Protein AF-A0A661RB09-F1 (afdb_monomer)

pLDDT: mean 77.73, std 14.65, range [37.47, 90.75]

Secondary structure (DSSP, 8-state):
---BEEEEEE-SS-EEEEETTEEEETTPEETTTEEEEEEETTEEEEEETTEEEEEETTSB------------

Nearest PDB structures (foldseek):
  4wfw-assembly1_A  TM=8.706E-01  e=3.396E-02  Dickeya dadantii 3937
  4x9c-assembly1_C  TM=5.959E-01  e=9.937E+00  Methanocaldococcus jannaschii

Mean predicted aligned error: 8.5 Å

Foldseek 3Di:
DWWAWQFWDDDPPATWTAIPNDIDGQQDADPPAKGFPDTDRFWTWIDHDPDIDTGGHPDIDDPDPDDDDDDD

Sequence (72 aa):
MRFFVSLALSAKTRRFCVIGGNFYQEGAALPGGGKIVKKEPRRVLIRKDRLKCWVPVGKAARDTGGAVGSRE

Structure (mmCIF, N/CA/C/O backbone):
data_AF-A0A661RB09-F1
#
_entry.id   AF-A0A661RB09-F1
#
loop_
_atom_site.group_PDB
_atom_site.id
_atom_site.type_symbol
_atom_site.label_atom_id
_atom_site.label_alt_id
_atom_site.label_comp_id
_atom_site.label_asym_id
_atom_sit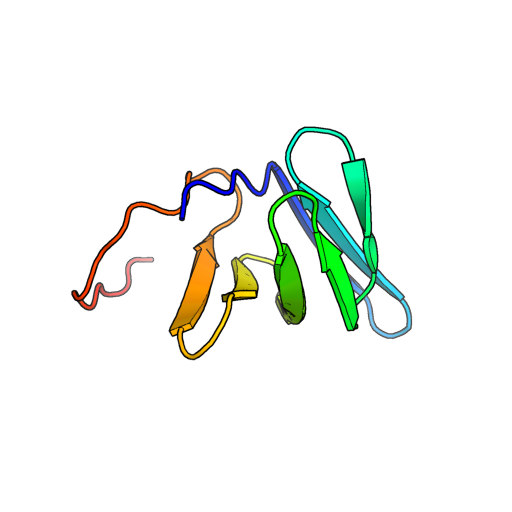e.label_entity_id
_atom_site.label_seq_id
_atom_site.pdbx_PDB_ins_code
_atom_site.Cartn_x
_atom_site.Cartn_y
_atom_site.Cartn_z
_atom_site.occupancy
_atom_site.B_iso_or_equiv
_atom_site.auth_seq_id
_atom_site.auth_comp_id
_atom_site.auth_asym_id
_atom_site.auth_atom_id
_atom_site.pdbx_PDB_model_num
ATOM 1 N N . MET A 1 1 ? -11.171 -4.425 5.608 1.00 63.16 1 MET A N 1
ATOM 2 C CA . MET A 1 1 ? -10.350 -3.679 4.624 1.00 63.16 1 MET A CA 1
ATOM 3 C C . MET A 1 1 ? -9.843 -4.628 3.554 1.00 63.16 1 MET A C 1
ATOM 5 O O . MET A 1 1 ? -9.020 -5.471 3.872 1.00 63.16 1 MET A O 1
ATOM 9 N N . ARG A 1 2 ? -10.289 -4.499 2.297 1.00 67.69 2 ARG A N 1
ATOM 10 C CA . ARG A 1 2 ? -9.785 -5.329 1.192 1.00 67.69 2 ARG A CA 1
ATOM 11 C C . ARG A 1 2 ? -9.024 -4.449 0.202 1.00 67.69 2 ARG A C 1
ATOM 13 O O . ARG A 1 2 ? -9.622 -3.833 -0.668 1.00 67.69 2 ARG A O 1
ATOM 20 N N . PHE A 1 3 ? -7.709 -4.358 0.380 1.00 75.62 3 PHE A N 1
ATOM 21 C CA . PHE A 1 3 ? -6.804 -3.685 -0.554 1.00 75.62 3 PHE A CA 1
ATOM 22 C C . PHE A 1 3 ? -5.942 -4.737 -1.242 1.00 75.62 3 PHE A C 1
ATOM 24 O O . PHE A 1 3 ? -5.437 -5.644 -0.580 1.00 75.62 3 PHE A O 1
ATOM 31 N N . PHE A 1 4 ? -5.773 -4.619 -2.556 1.00 80.62 4 PHE A N 1
ATOM 32 C CA . PHE A 1 4 ? -4.870 -5.468 -3.325 1.00 80.62 4 PHE A CA 1
ATOM 33 C C . PHE A 1 4 ? -3.697 -4.624 -3.810 1.00 80.62 4 PHE A C 1
ATOM 35 O O . PHE A 1 4 ? -3.864 -3.754 -4.668 1.00 80.62 4 PHE A O 1
ATOM 42 N N . VAL A 1 5 ? -2.526 -4.848 -3.211 1.00 83.81 5 VAL A N 1
ATOM 43 C CA . VAL A 1 5 ? -1.281 -4.210 -3.638 1.00 83.81 5 VAL A CA 1
ATOM 44 C C . VAL A 1 5 ? -0.661 -5.096 -4.709 1.00 83.81 5 VAL A C 1
ATOM 46 O O . VAL A 1 5 ? -0.139 -6.168 -4.406 1.00 83.81 5 VAL A O 1
ATOM 49 N N . SER A 1 6 ? -0.705 -4.646 -5.959 1.00 83.88 6 SER A N 1
ATOM 50 C CA . SER A 1 6 ? -0.096 -5.374 -7.076 1.00 83.88 6 SER A CA 1
ATOM 51 C C . SER A 1 6 ? 1.416 -5.170 -7.118 1.00 83.88 6 SER A C 1
ATOM 53 O O . SER A 1 6 ? 2.150 -6.073 -7.499 1.00 83.88 6 SER A O 1
ATOM 55 N N . LEU A 1 7 ? 1.887 -3.985 -6.716 1.00 82.56 7 LEU A N 1
ATOM 56 C CA . LEU A 1 7 ? 3.303 -3.631 -6.743 1.00 82.56 7 LEU A CA 1
ATOM 57 C C . LEU A 1 7 ? 3.627 -2.623 -5.641 1.00 82.56 7 LEU A C 1
ATOM 59 O O . LEU A 1 7 ? 2.868 -1.684 -5.399 1.00 82.56 7 LEU A O 1
ATOM 63 N N . ALA A 1 8 ? 4.774 -2.784 -4.994 1.00 85.50 8 ALA A N 1
ATOM 64 C CA . ALA A 1 8 ? 5.347 -1.769 -4.124 1.00 85.50 8 ALA A CA 1
ATOM 65 C C . ALA A 1 8 ? 6.809 -1.572 -4.511 1.00 85.50 8 ALA A C 1
ATOM 67 O O . ALA A 1 8 ? 7.567 -2.532 -4.605 1.00 85.50 8 ALA A O 1
ATOM 68 N N . LEU A 1 9 ? 7.199 -0.322 -4.741 1.00 80.38 9 LEU A N 1
ATOM 69 C CA . LEU A 1 9 ? 8.579 0.039 -5.008 1.00 80.38 9 LEU A CA 1
ATOM 70 C C . LEU A 1 9 ? 9.037 1.054 -3.969 1.00 80.38 9 LEU A C 1
ATOM 72 O O . LEU A 1 9 ? 8.403 2.089 -3.751 1.00 80.38 9 LEU A O 1
ATOM 76 N N . SER A 1 10 ? 10.172 0.763 -3.348 1.00 78.19 10 SER A N 1
ATOM 77 C CA . SER A 1 10 ? 10.860 1.693 -2.465 1.00 78.19 10 SER A CA 1
ATOM 78 C C . SER A 1 10 ? 12.284 1.884 -2.970 1.00 78.19 10 SER A C 1
ATOM 80 O O . SER A 1 10 ? 13.181 1.131 -2.602 1.00 78.19 10 SER A O 1
ATOM 82 N N . ALA A 1 11 ? 12.482 2.887 -3.825 1.00 75.19 11 ALA A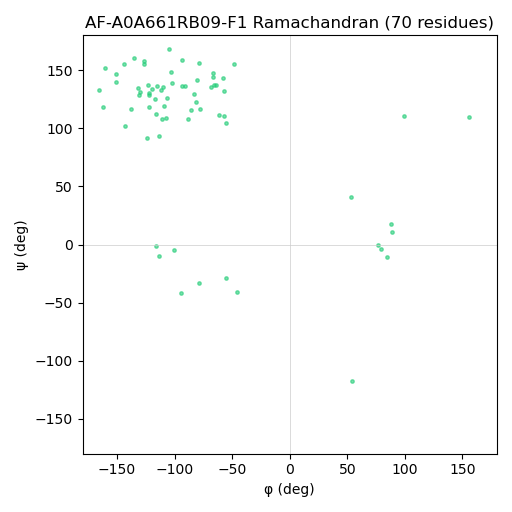 N 1
ATOM 83 C CA . ALA A 1 11 ? 13.801 3.361 -4.229 1.00 75.19 11 ALA A CA 1
ATOM 84 C C . ALA A 1 11 ? 14.246 4.529 -3.327 1.00 75.19 11 ALA A C 1
ATOM 86 O O . ALA A 1 11 ? 13.407 5.191 -2.711 1.00 75.19 11 ALA A O 1
ATOM 87 N N . LYS A 1 12 ? 15.561 4.800 -3.262 1.00 71.81 12 LYS A N 1
ATOM 88 C CA . LYS A 1 12 ? 16.177 5.804 -2.361 1.00 71.81 12 LYS A CA 1
ATOM 89 C C . LYS A 1 12 ? 15.449 7.157 -2.341 1.00 71.81 12 LYS A C 1
ATOM 91 O O . LYS A 1 12 ? 15.272 7.725 -1.272 1.00 71.81 12 LYS A O 1
ATOM 96 N N . THR A 1 13 ? 14.997 7.640 -3.494 1.00 74.88 13 THR A N 1
ATOM 97 C CA . THR A 1 13 ? 14.332 8.947 -3.654 1.00 74.88 13 THR A CA 1
ATOM 98 C C . THR A 1 13 ? 12.863 8.855 -4.057 1.00 74.88 13 THR A C 1
ATOM 100 O O . THR A 1 13 ? 12.166 9.865 -4.049 1.00 74.88 13 THR A O 1
ATOM 103 N N . ARG A 1 14 ? 12.362 7.668 -4.423 1.00 74.38 14 ARG A N 1
ATOM 104 C CA . ARG A 1 14 ? 10.991 7.496 -4.922 1.00 74.38 14 ARG A CA 1
ATOM 105 C C . ARG A 1 14 ? 10.358 6.249 -4.326 1.00 74.38 14 ARG A C 1
ATOM 107 O O . ARG A 1 14 ? 10.796 5.129 -4.583 1.00 74.38 14 ARG A O 1
ATOM 114 N N . ARG A 1 15 ? 9.295 6.452 -3.548 1.00 82.75 15 ARG A N 1
ATOM 115 C CA . ARG A 1 15 ? 8.495 5.376 -2.957 1.00 82.75 15 ARG A CA 1
ATOM 116 C C . ARG A 1 15 ? 7.079 5.434 -3.511 1.00 82.75 15 ARG A C 1
ATOM 118 O O . ARG A 1 15 ? 6.320 6.357 -3.212 1.00 82.75 15 ARG A O 1
ATOM 125 N N . PHE A 1 16 ? 6.698 4.436 -4.297 1.00 86.12 16 PHE A N 1
ATOM 126 C CA . PHE A 1 16 ? 5.360 4.343 -4.872 1.00 86.12 16 PHE A CA 1
ATOM 12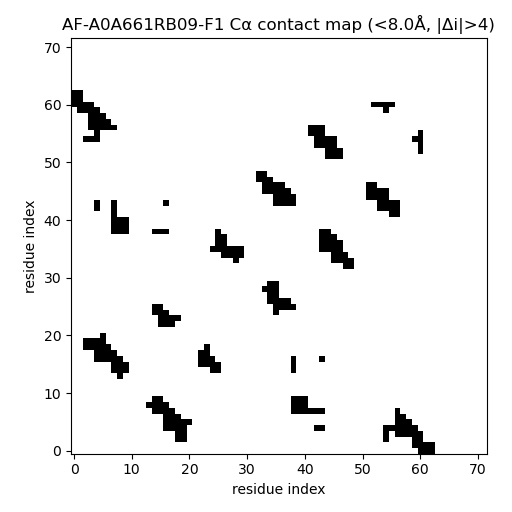7 C C . PHE A 1 16 ? 4.794 2.932 -4.737 1.00 86.12 16 PHE A C 1
ATOM 129 O O . PHE A 1 16 ? 5.502 1.970 -4.459 1.00 86.12 16 PHE A O 1
ATOM 136 N N . CYS A 1 17 ? 3.479 2.815 -4.855 1.00 87.50 17 CYS A N 1
ATOM 137 C CA . CYS A 1 17 ? 2.821 1.518 -4.891 1.00 87.50 17 CYS A CA 1
ATOM 138 C C . CYS A 1 17 ? 1.638 1.570 -5.844 1.00 87.50 17 CYS A C 1
A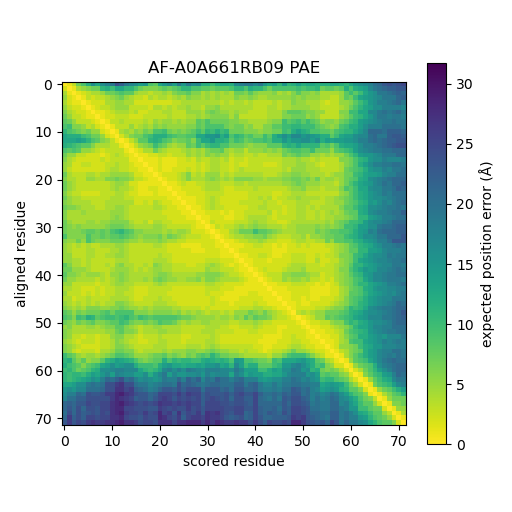TOM 140 O O . CYS A 1 17 ? 1.084 2.642 -6.088 1.00 87.50 17 CYS A O 1
ATOM 142 N N . VAL A 1 18 ? 1.279 0.405 -6.364 1.00 87.81 18 VAL A N 1
ATOM 143 C CA . VAL A 1 18 ? 0.128 0.209 -7.231 1.00 87.81 18 VAL A CA 1
ATOM 144 C C . VAL A 1 18 ? -0.918 -0.570 -6.451 1.00 87.81 18 VAL A C 1
ATOM 146 O O . VAL A 1 18 ? -0.660 -1.690 -6.004 1.00 87.81 18 VAL A O 1
ATOM 149 N N . ILE A 1 19 ? -2.090 0.034 -6.273 1.00 86.12 19 ILE A N 1
ATOM 150 C CA . ILE A 1 19 ? -3.233 -0.572 -5.586 1.00 86.12 19 ILE A CA 1
ATOM 151 C C . ILE A 1 19 ? -4.404 -0.574 -6.559 1.00 86.12 19 ILE A C 1
ATOM 153 O O . ILE A 1 19 ? -4.818 0.488 -7.016 1.00 86.12 19 ILE A O 1
ATOM 157 N N . GLY A 1 20 ? -4.907 -1.762 -6.910 1.00 81.94 20 GLY A N 1
ATOM 158 C CA . GLY A 1 20 ? -6.009 -1.901 -7.873 1.00 81.94 20 GLY A CA 1
ATOM 159 C C . GLY A 1 20 ? -5.746 -1.191 -9.209 1.00 81.94 20 GLY A C 1
ATOM 160 O O . GLY A 1 20 ? -6.619 -0.492 -9.709 1.00 81.94 20 GLY A O 1
ATOM 161 N N . GLY A 1 21 ? -4.516 -1.278 -9.728 1.00 84.12 21 GLY A N 1
ATOM 162 C CA . GLY A 1 21 ? -4.108 -0.629 -10.983 1.00 84.12 21 GLY A CA 1
ATOM 163 C C . GLY A 1 21 ? -3.794 0.870 -10.887 1.00 84.12 21 GLY A C 1
ATOM 164 O O . GLY A 1 21 ? -3.326 1.444 -11.862 1.00 84.12 21 GLY A O 1
ATOM 165 N N . ASN A 1 22 ? -3.983 1.503 -9.726 1.00 87.38 22 ASN A N 1
ATOM 166 C CA . ASN A 1 22 ? -3.739 2.934 -9.539 1.00 87.38 22 ASN A CA 1
ATOM 167 C C . ASN A 1 22 ? -2.420 3.200 -8.811 1.00 87.38 22 ASN A C 1
ATOM 169 O O . ASN A 1 22 ? -2.090 2.521 -7.835 1.00 87.38 22 ASN A O 1
ATOM 173 N N . PHE A 1 23 ? -1.683 4.216 -9.267 1.00 87.38 23 PHE A N 1
ATOM 174 C CA . PHE A 1 23 ? -0.428 4.645 -8.656 1.00 87.38 23 PHE A CA 1
ATOM 175 C C . PHE A 1 23 ? -0.679 5.575 -7.478 1.00 87.38 23 PHE A C 1
ATOM 177 O O . PHE A 1 23 ? -1.347 6.598 -7.596 1.00 87.38 23 PHE A O 1
ATOM 184 N N . TYR A 1 24 ? -0.049 5.260 -6.354 1.00 89.44 24 TYR A N 1
ATOM 185 C CA . TYR A 1 24 ? -0.084 6.098 -5.170 1.00 89.44 24 TYR A CA 1
ATOM 186 C C . TYR A 1 24 ? 1.323 6.409 -4.677 1.00 89.44 24 TYR A C 1
ATOM 188 O O . TYR A 1 24 ? 2.252 5.615 -4.857 1.00 89.44 24 TYR A O 1
ATOM 196 N N . GLN A 1 25 ? 1.467 7.525 -3.962 1.00 88.88 25 GLN A N 1
ATOM 197 C CA . GLN A 1 25 ? 2.673 7.935 -3.229 1.00 88.88 25 GLN A CA 1
ATOM 198 C C . GLN A 1 25 ? 2.499 7.734 -1.715 1.00 88.88 25 GLN A C 1
ATOM 200 O O . GLN A 1 25 ? 1.432 7.326 -1.255 1.00 88.88 25 GLN A O 1
ATOM 205 N N . GLU A 1 26 ? 3.582 7.838 -0.947 1.00 86.56 26 GLU A N 1
ATOM 206 C CA . GLU A 1 26 ? 3.484 7.814 0.518 1.00 86.56 26 GLU A CA 1
ATOM 207 C C . GLU A 1 26 ? 2.690 9.043 0.984 1.00 86.56 26 GLU A C 1
ATOM 209 O O . GLU A 1 26 ? 2.834 10.122 0.423 1.00 86.56 26 GLU A O 1
ATOM 214 N N . GLY A 1 27 ? 1.778 8.866 1.940 1.00 87.88 27 GLY A N 1
ATOM 215 C CA . GLY A 1 27 ? 0.860 9.917 2.379 1.00 87.88 27 GLY A CA 1
ATOM 216 C C . GLY A 1 27 ? -0.415 10.069 1.542 1.00 87.88 27 GLY A C 1
ATOM 217 O O . GLY A 1 27 ? -1.334 10.746 2.000 1.00 87.88 27 GLY A O 1
ATOM 218 N N . ALA A 1 28 ? -0.522 9.418 0.379 1.00 88.81 28 ALA A N 1
ATOM 219 C CA . ALA A 1 28 ? -1.708 9.521 -0.469 1.00 88.81 28 ALA A CA 1
ATOM 220 C C . ALA A 1 28 ? -2.954 8.896 0.187 1.00 88.81 28 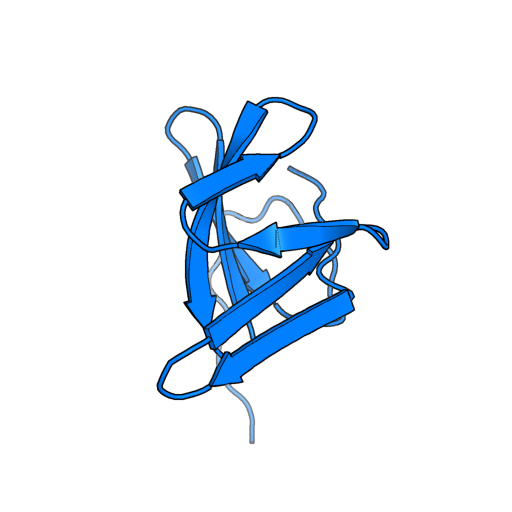ALA A C 1
ATOM 222 O O . ALA A 1 28 ? -2.874 7.865 0.870 1.00 88.81 28 ALA A O 1
ATOM 223 N N . ALA A 1 29 ? -4.106 9.525 -0.049 1.00 89.75 29 ALA A N 1
ATOM 224 C CA . ALA A 1 29 ? -5.409 8.995 0.326 1.00 89.75 29 ALA A CA 1
ATOM 225 C C . ALA A 1 29 ? -5.881 7.957 -0.703 1.00 89.75 29 ALA A C 1
ATOM 227 O O . ALA A 1 29 ? -5.675 8.105 -1.906 1.00 89.75 29 ALA A O 1
ATOM 228 N N . LEU A 1 30 ? -6.507 6.898 -0.208 1.00 86.12 30 LEU A N 1
ATOM 229 C CA . LEU A 1 30 ? -7.076 5.810 -0.983 1.00 86.12 30 LEU A CA 1
ATOM 230 C C . LEU A 1 30 ? -8.596 5.961 -1.068 1.00 86.12 30 LEU A C 1
ATOM 232 O O . LEU A 1 30 ? -9.225 6.404 -0.098 1.00 86.12 30 LEU A O 1
ATOM 236 N N . PRO A 1 31 ? -9.203 5.510 -2.178 1.00 81.12 31 PRO A N 1
ATOM 237 C CA . PRO A 1 31 ? -10.651 5.417 -2.281 1.00 81.12 31 PRO A CA 1
ATOM 238 C C . PRO A 1 31 ? -11.195 4.531 -1.150 1.00 81.12 31 PRO A C 1
ATOM 240 O O . PRO A 1 31 ? -10.660 3.459 -0.859 1.00 81.12 31 PRO A O 1
ATOM 243 N N . GLY A 1 32 ? -12.232 5.009 -0.459 1.00 78.56 32 GLY A N 1
ATOM 244 C CA . GLY A 1 32 ? -12.811 4.324 0.703 1.00 78.56 32 GLY A CA 1
ATOM 245 C C . GLY A 1 32 ? -12.166 4.660 2.055 1.00 78.56 32 GLY A C 1
ATOM 246 O O . GLY A 1 32 ? -12.362 3.906 3.013 1.00 78.56 32 GLY A O 1
ATOM 247 N N . GLY A 1 33 ? -11.410 5.762 2.142 1.00 83.62 33 GLY A N 1
ATOM 248 C CA . GLY A 1 33 ? -10.971 6.372 3.408 1.00 83.62 33 GLY A CA 1
ATOM 249 C C . GLY A 1 33 ? -9.647 5.846 3.970 1.00 83.62 33 GLY A C 1
ATOM 250 O O . GLY A 1 33 ? -9.305 6.124 5.117 1.00 83.62 33 GLY A O 1
ATOM 251 N N . GLY A 1 34 ? -8.902 5.059 3.191 1.0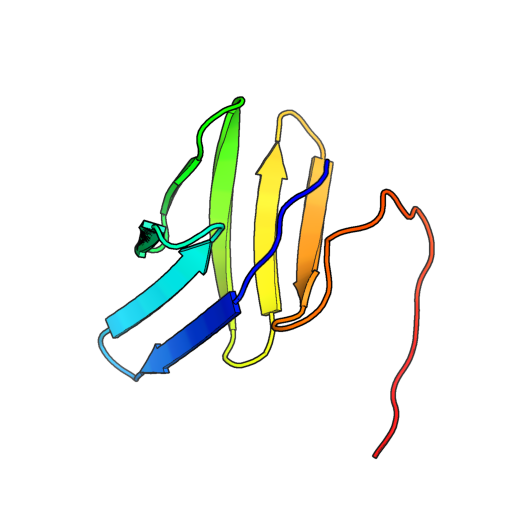0 87.00 34 GLY A N 1
ATOM 252 C CA . GLY A 1 34 ? -7.560 4.623 3.576 1.00 87.00 34 GLY A CA 1
ATOM 253 C C . GLY A 1 34 ? -6.515 5.712 3.340 1.00 87.00 34 GLY A C 1
ATOM 254 O O . GLY A 1 34 ? -6.685 6.572 2.488 1.00 87.00 34 GLY A O 1
ATOM 255 N N . LYS A 1 35 ? -5.393 5.660 4.049 1.00 90.75 35 LYS A N 1
ATOM 256 C CA . LYS A 1 35 ? -4.210 6.488 3.806 1.00 90.75 35 LYS A CA 1
ATOM 257 C C . LYS A 1 35 ? -2.978 5.606 3.795 1.00 90.75 35 LYS A C 1
ATOM 259 O O . LYS A 1 35 ? -2.803 4.771 4.685 1.00 90.75 35 LYS A O 1
ATOM 264 N N . ILE A 1 36 ? -2.105 5.805 2.816 1.00 90.25 36 ILE A N 1
ATOM 265 C CA . ILE A 1 36 ? -0.821 5.114 2.798 1.00 90.25 36 ILE A CA 1
ATOM 266 C C . ILE A 1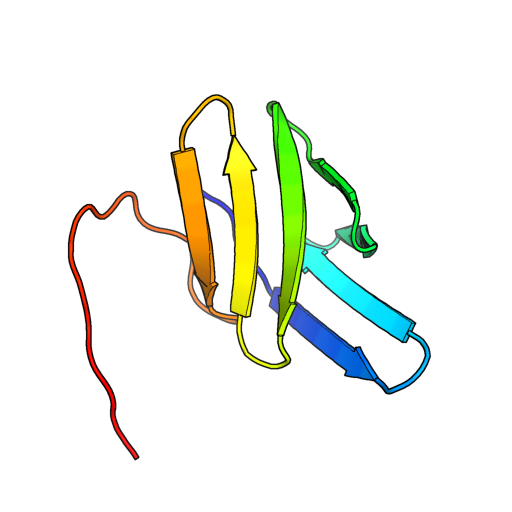 36 ? 0.116 5.809 3.773 1.00 90.25 36 ILE A C 1
ATOM 268 O O . ILE A 1 36 ? 0.453 6.977 3.605 1.00 90.25 36 ILE A O 1
ATOM 272 N N . VAL A 1 37 ? 0.532 5.080 4.801 1.00 90.31 37 VAL A N 1
ATOM 273 C CA . VAL A 1 37 ? 1.392 5.611 5.861 1.00 90.31 37 VAL A CA 1
ATOM 274 C C . VAL A 1 37 ? 2.856 5.327 5.568 1.00 90.31 37 VAL A C 1
ATOM 276 O O . VAL A 1 37 ? 3.695 6.186 5.805 1.00 90.31 37 VAL A O 1
ATOM 279 N N . LYS A 1 38 ? 3.167 4.123 5.078 1.00 88.88 38 LYS A N 1
ATOM 280 C CA . LYS A 1 38 ? 4.546 3.687 4.847 1.00 88.88 38 LYS A CA 1
ATOM 281 C C . LYS A 1 38 ? 4.624 2.690 3.701 1.00 88.88 38 LYS A C 1
ATOM 283 O O . LYS A 1 38 ? 3.713 1.878 3.526 1.00 88.88 38 LYS A O 1
ATOM 288 N N . LYS A 1 39 ? 5.723 2.725 2.950 1.00 88.00 39 LYS A N 1
ATOM 289 C CA . LYS A 1 39 ? 6.002 1.772 1.868 1.00 88.00 39 LYS A CA 1
ATOM 290 C C . LYS A 1 39 ? 7.279 0.996 2.122 1.00 88.00 39 LYS A C 1
ATOM 292 O O . LYS A 1 39 ? 8.311 1.579 2.433 1.00 88.00 39 LYS A O 1
ATOM 297 N N . GLU A 1 40 ? 7.201 -0.313 1.929 1.00 87.06 40 GLU A N 1
ATOM 298 C CA . GLU A 1 40 ? 8.345 -1.215 1.888 1.00 87.06 40 GLU A CA 1
ATOM 299 C C . GLU A 1 40 ? 8.302 -2.040 0.591 1.00 87.06 40 GLU A C 1
ATOM 301 O O . GLU A 1 40 ? 7.227 -2.210 0.011 1.00 87.06 40 GLU A O 1
ATOM 306 N N . PRO A 1 41 ? 9.440 -2.582 0.122 1.00 81.62 41 PRO A N 1
ATOM 307 C CA . PRO A 1 41 ? 9.514 -3.284 -1.164 1.00 81.62 41 PRO A CA 1
ATOM 308 C C . PRO A 1 41 ? 8.515 -4.441 -1.328 1.00 81.62 41 PRO A C 1
ATOM 310 O O . PRO A 1 41 ? 8.107 -4.752 -2.439 1.00 81.62 41 PRO A O 1
ATOM 313 N N . ARG A 1 42 ? 8.109 -5.089 -0.228 1.00 84.69 42 ARG A N 1
ATOM 314 C CA . ARG A 1 42 ? 7.213 -6.260 -0.252 1.00 84.69 42 ARG A CA 1
ATOM 315 C C . ARG A 1 42 ? 5.866 -6.033 0.433 1.00 84.69 42 ARG A C 1
ATOM 317 O O . ARG A 1 42 ? 5.043 -6.945 0.460 1.00 84.69 42 ARG A O 1
ATOM 324 N N . ARG A 1 43 ? 5.623 -4.849 1.004 1.00 87.31 43 ARG A N 1
ATOM 325 C CA . ARG A 1 43 ? 4.387 -4.548 1.741 1.00 87.31 43 ARG A CA 1
ATOM 326 C C . ARG A 1 43 ? 4.129 -3.050 1.872 1.00 87.31 43 ARG A C 1
ATOM 328 O O . ARG A 1 43 ? 5.052 -2.245 1.932 1.00 87.31 43 ARG A O 1
ATOM 335 N N . VAL A 1 44 ? 2.860 -2.675 1.978 1.00 88.88 44 VAL A N 1
ATOM 336 C CA . VAL A 1 44 ? 2.420 -1.285 2.151 1.00 88.88 44 VAL A CA 1
ATOM 337 C C . VAL A 1 44 ? 1.605 -1.173 3.431 1.00 88.88 44 VAL A C 1
ATOM 339 O O . VAL A 1 44 ? 0.686 -1.956 3.651 1.00 88.88 44 VAL A O 1
ATOM 342 N N . LEU A 1 45 ? 1.928 -0.196 4.274 1.00 89.44 45 LEU A N 1
ATOM 343 C CA . LEU A 1 45 ? 1.157 0.104 5.472 1.00 89.44 45 LEU A CA 1
ATOM 344 C C . LEU A 1 45 ? 0.019 1.052 5.114 1.00 89.44 45 LEU A C 1
ATOM 346 O O . LEU A 1 45 ? 0.250 2.206 4.739 1.00 89.44 45 LEU A O 1
ATOM 350 N N . ILE A 1 46 ? -1.206 0.571 5.280 1.00 90.00 46 ILE A N 1
ATOM 351 C CA . ILE A 1 46 ? -2.422 1.342 5.046 1.00 90.00 46 ILE A CA 1
ATOM 352 C C . ILE A 1 46 ? -3.110 1.581 6.386 1.00 90.00 46 ILE A C 1
ATOM 354 O O . ILE A 1 46 ? -3.291 0.659 7.181 1.00 90.00 46 ILE A O 1
ATOM 358 N N . ARG A 1 47 ? -3.515 2.827 6.629 1.00 88.88 47 ARG A N 1
ATOM 359 C CA . ARG A 1 47 ? -4.369 3.204 7.754 1.00 88.88 47 ARG A CA 1
ATOM 360 C C . ARG A 1 47 ? -5.775 3.528 7.255 1.00 88.88 47 ARG A C 1
ATOM 362 O O . ARG A 1 47 ? -5.898 4.399 6.408 1.00 88.88 47 ARG A O 1
ATOM 369 N N . LYS A 1 48 ? -6.816 2.899 7.797 1.00 86.94 48 LYS A N 1
ATOM 370 C CA . LYS A 1 48 ? -8.199 3.423 7.767 1.00 86.94 48 LYS A CA 1
ATOM 371 C C . LYS A 1 48 ? -8.589 3.700 9.195 1.00 86.94 48 LYS A C 1
ATOM 373 O O . LYS A 1 48 ? -8.335 2.856 10.052 1.00 86.94 48 LYS A O 1
ATOM 378 N N . ASP A 1 49 ? -9.227 4.835 9.435 1.00 83.75 49 ASP A N 1
ATOM 379 C CA . ASP A 1 49 ? -9.766 5.153 10.753 1.00 83.75 49 ASP A CA 1
ATOM 380 C C . ASP A 1 49 ? -8.672 5.030 11.843 1.00 83.75 49 ASP A C 1
ATOM 382 O O . ASP A 1 49 ? -7.639 5.723 11.817 1.00 83.75 49 ASP A O 1
ATOM 386 N N . ARG A 1 50 ? -8.865 4.102 12.788 1.00 83.31 50 ARG A N 1
ATOM 387 C CA . ARG A 1 50 ? -7.921 3.768 13.866 1.00 83.31 50 ARG A CA 1
ATOM 388 C C . ARG A 1 50 ? -7.093 2.506 13.593 1.00 83.31 50 ARG A C 1
ATOM 390 O O . ARG A 1 50 ? -6.179 2.215 14.359 1.00 83.31 50 ARG A O 1
ATOM 397 N N . LEU A 1 51 ? -7.357 1.791 12.500 1.00 85.19 51 LEU A N 1
ATOM 398 C CA . LEU A 1 51 ? -6.679 0.544 12.150 1.00 85.19 51 LEU A CA 1
ATOM 399 C C . LEU A 1 51 ? -5.492 0.801 11.223 1.00 85.19 51 LEU A C 1
ATOM 401 O O . LEU A 1 51 ? -5.581 1.555 10.253 1.00 85.19 51 LEU A O 1
ATOM 405 N N . LYS A 1 52 ? -4.375 0.133 11.511 1.00 89.00 52 LYS A N 1
ATOM 406 C CA . LYS A 1 52 ? -3.190 0.079 10.653 1.00 89.00 52 LYS A CA 1
ATOM 407 C C . LYS A 1 52 ? -2.985 -1.366 10.223 1.00 89.00 52 LYS A C 1
ATOM 409 O O . LYS A 1 52 ? -2.891 -2.245 11.071 1.00 89.00 52 LYS A O 1
ATOM 414 N N . CYS A 1 53 ? -2.902 -1.602 8.921 1.00 86.88 53 CYS A N 1
ATOM 415 C CA . CYS A 1 53 ? -2.734 -2.935 8.362 1.00 86.88 53 CYS A CA 1
ATOM 416 C C . CYS A 1 53 ? -1.585 -2.943 7.353 1.00 86.88 53 CYS A C 1
ATOM 418 O O . CYS A 1 53 ? -1.508 -2.082 6.470 1.00 86.88 53 CYS A O 1
ATOM 420 N N . TRP A 1 54 ? -0.692 -3.918 7.494 1.00 88.62 54 TRP A N 1
ATOM 421 C CA . TRP A 1 54 ? 0.320 -4.210 6.491 1.00 88.62 54 TRP A CA 1
ATOM 422 C C . TRP A 1 54 ? -0.289 -5.068 5.392 1.00 88.62 54 TRP A C 1
ATOM 424 O O . TRP A 1 54 ? -0.774 -6.165 5.649 1.00 88.62 54 TRP A O 1
ATOM 434 N N . VAL A 1 55 ? -0.222 -4.575 4.161 1.00 86.88 55 VAL A N 1
ATOM 435 C CA . VAL A 1 55 ? -0.717 -5.278 2.981 1.00 86.88 55 VAL A CA 1
ATOM 436 C C . VAL A 1 55 ? 0.474 -5.774 2.165 1.00 86.88 55 VAL A C 1
ATOM 438 O O . VAL A 1 55 ? 1.189 -4.944 1.595 1.00 86.88 55 VAL A O 1
ATOM 441 N N . PRO A 1 56 ? 0.740 -7.090 2.131 1.00 86.75 56 PRO A N 1
ATOM 442 C CA . PRO A 1 56 ? 1.805 -7.649 1.311 1.00 86.75 56 PRO A CA 1
ATOM 443 C C . PRO A 1 56 ? 1.507 -7.499 -0.185 1.00 86.75 56 PRO A C 1
ATOM 445 O O . PRO A 1 56 ? 0.356 -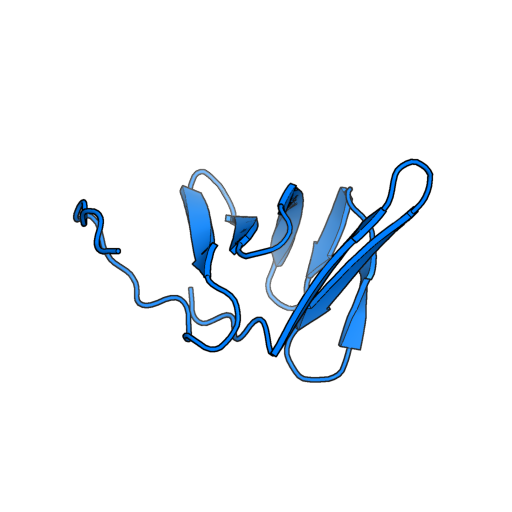7.545 -0.614 1.00 86.75 56 PRO A O 1
ATOM 448 N N . VAL A 1 57 ? 2.557 -7.332 -0.985 1.00 85.06 57 VAL A N 1
ATOM 449 C CA . VAL A 1 57 ? 2.454 -7.308 -2.451 1.00 85.06 57 VAL A CA 1
ATOM 450 C C . VAL A 1 57 ? 2.014 -8.687 -2.950 1.00 85.06 57 VAL A C 1
ATOM 452 O O . VAL A 1 57 ? 2.487 -9.708 -2.455 1.00 85.06 57 VAL A O 1
ATOM 455 N N . GLY A 1 58 ? 1.088 -8.728 -3.907 1.00 79.62 58 GLY A N 1
ATOM 456 C CA . GLY A 1 58 ? 0.577 -9.974 -4.490 1.00 79.62 58 GLY A CA 1
ATOM 457 C C . GLY A 1 58 ? -0.420 -10.734 -3.607 1.00 79.62 58 GLY A C 1
ATOM 458 O O . GLY A 1 58 ? -0.946 -11.763 -4.022 1.00 79.62 58 GLY A O 1
ATOM 459 N N . LYS A 1 59 ? -0.739 -10.226 -2.410 1.00 69.31 59 LYS A N 1
ATOM 460 C CA . LYS A 1 59 ? -1.797 -10.762 -1.544 1.00 69.31 59 LYS A CA 1
ATOM 461 C C . LYS A 1 59 ? -2.815 -9.671 -1.228 1.00 69.31 59 LYS A C 1
ATOM 463 O O . LYS A 1 59 ? -2.472 -8.534 -0.918 1.00 69.31 59 LYS A O 1
ATOM 468 N N . ALA A 1 60 ? -4.096 -10.025 -1.279 1.00 61.91 60 ALA A N 1
ATOM 469 C CA . ALA A 1 60 ? -5.140 -9.141 -0.777 1.00 61.91 60 ALA A CA 1
ATOM 470 C C . ALA A 1 60 ? -5.022 -9.032 0.749 1.00 61.91 60 ALA A C 1
ATOM 472 O O . ALA A 1 60 ? -4.881 -10.053 1.426 1.00 61.91 60 ALA A O 1
ATOM 473 N N . ALA A 1 61 ? -5.129 -7.816 1.292 1.00 58.25 61 ALA A N 1
ATOM 474 C CA . ALA A 1 61 ? -5.338 -7.626 2.721 1.00 58.25 61 ALA A CA 1
ATOM 475 C C . ALA A 1 61 ? -6.620 -8.370 3.115 1.00 58.25 61 ALA A C 1
ATOM 477 O O . ALA A 1 61 ? -7.715 -8.002 2.679 1.00 58.25 61 ALA A O 1
ATOM 478 N N . ARG A 1 62 ? -6.477 -9.455 3.876 1.00 53.69 62 ARG A N 1
ATOM 479 C CA . ARG A 1 62 ? -7.587 -10.077 4.596 1.00 53.69 62 ARG A CA 1
ATOM 480 C C . ARG A 1 62 ? -7.636 -9.429 5.971 1.00 53.69 62 ARG A C 1
ATOM 482 O O . ARG A 1 62 ? -6.590 -9.206 6.579 1.00 53.69 62 ARG A O 1
ATOM 489 N N . ASP A 1 63 ? -8.838 -9.092 6.425 1.00 50.44 63 ASP A N 1
ATOM 490 C CA . ASP A 1 63 ? -9.076 -8.652 7.798 1.00 50.44 63 ASP A CA 1
ATOM 491 C C . ASP A 1 63 ? -8.536 -9.738 8.729 1.00 50.44 63 ASP A C 1
ATOM 493 O O . ASP A 1 63 ? -9.086 -10.833 8.792 1.00 50.44 63 ASP A O 1
ATOM 497 N N . THR A 1 64 ? -7.387 -9.487 9.348 1.00 46.31 64 THR A N 1
ATOM 498 C CA . THR A 1 64 ? -6.777 -10.451 10.258 1.00 46.31 64 THR A CA 1
ATOM 499 C C . THR A 1 64 ? -6.149 -9.676 11.404 1.00 46.31 64 THR A C 1
ATOM 501 O O . THR A 1 64 ? -5.069 -9.099 11.273 1.00 46.31 64 THR A O 1
ATOM 504 N N . GLY A 1 65 ? -6.838 -9.663 12.546 1.00 47.75 65 GLY A N 1
ATOM 505 C CA . GLY A 1 65 ? -6.122 -9.813 13.803 1.00 47.75 65 GLY A CA 1
ATOM 506 C C . GLY A 1 65 ? -5.457 -11.185 13.750 1.00 47.75 65 GLY A C 1
ATOM 507 O O . GLY A 1 65 ? -6.149 -12.192 13.670 1.00 47.75 65 GLY A O 1
ATOM 508 N N . GLY A 1 66 ? -4.132 -11.230 13.661 1.00 37.47 66 GLY A N 1
ATOM 509 C CA . GLY A 1 66 ? -3.417 -12.498 13.533 1.00 37.47 66 GLY A CA 1
ATOM 510 C C . GLY A 1 66 ? -2.057 -12.334 12.879 1.00 37.47 66 GLY A C 1
ATOM 511 O O . GLY A 1 66 ? -1.951 -12.043 11.690 1.00 37.47 66 GLY A O 1
ATOM 512 N N . ALA A 1 67 ? -1.020 -12.517 13.689 1.00 59.72 67 ALA A N 1
ATOM 513 C CA . ALA A 1 67 ? 0.365 -12.626 13.273 1.00 59.72 67 ALA A CA 1
ATOM 514 C C . ALA A 1 67 ? 0.577 -13.782 12.281 1.00 59.72 67 ALA A C 1
ATOM 516 O O . ALA A 1 67 ? 0.006 -14.853 12.449 1.00 59.72 67 ALA A O 1
ATOM 517 N N . VAL A 1 68 ? 1.463 -13.585 11.305 1.00 44.75 68 VAL A N 1
ATOM 518 C CA . VAL A 1 68 ? 2.268 -14.643 10.670 1.00 44.75 68 VAL A CA 1
ATOM 519 C C . VAL A 1 68 ? 3.427 -13.913 9.971 1.00 44.75 68 VAL A C 1
ATOM 521 O O . VAL A 1 68 ? 3.205 -12.960 9.229 1.00 44.75 68 VAL A O 1
ATOM 524 N N . GLY A 1 69 ? 4.695 -14.140 10.306 1.00 41.28 69 GLY A N 1
ATOM 525 C CA . GLY A 1 69 ? 5.342 -15.437 10.473 1.00 41.28 69 GLY A CA 1
ATOM 526 C C . GLY A 1 69 ? 6.102 -15.723 9.176 1.00 41.28 69 GLY A C 1
ATOM 527 O O . GLY A 1 69 ? 5.487 -15.862 8.123 1.00 41.28 69 GLY A O 1
ATOM 528 N N . SER A 1 70 ? 7.430 -15.687 9.266 1.00 52.81 70 SER A N 1
ATOM 529 C CA . SER A 1 70 ? 8.428 -15.870 8.206 1.00 52.81 70 SER A CA 1
ATOM 530 C C . SER A 1 70 ? 8.195 -17.092 7.314 1.00 52.81 70 SER A C 1
ATOM 532 O O . SER A 1 70 ? 7.695 -18.102 7.801 1.00 52.81 70 SER A O 1
ATOM 534 N N . ARG A 1 71 ? 8.715 -17.063 6.078 1.00 44.72 71 ARG A N 1
ATOM 535 C CA . ARG A 1 71 ? 9.640 -18.112 5.618 1.00 44.72 71 ARG A CA 1
ATOM 536 C C . ARG A 1 71 ? 10.393 -17.730 4.336 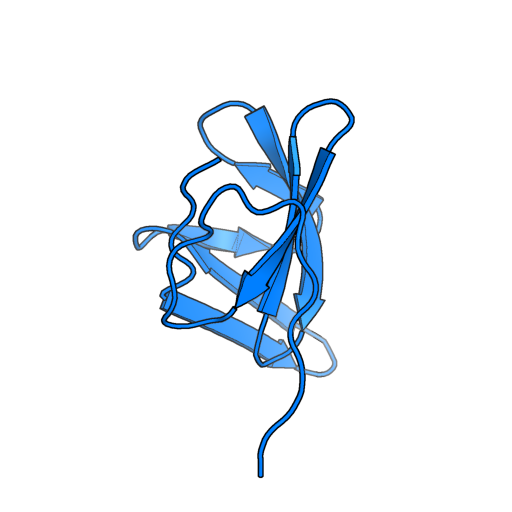1.00 44.72 71 ARG A C 1
ATOM 538 O O . ARG A 1 71 ? 9.784 -17.166 3.430 1.00 44.72 71 ARG A O 1
ATOM 545 N N . GLU A 1 72 ? 11.704 -17.980 4.434 1.00 43.88 72 GLU A N 1
ATOM 546 C CA . GLU A 1 72 ? 12.769 -18.251 3.441 1.00 43.88 72 GLU A CA 1
ATOM 547 C C . GLU A 1 72 ? 12.570 -17.851 1.968 1.00 43.88 72 GLU A C 1
ATOM 549 O O . GLU A 1 72 ? 11.666 -18.385 1.294 1.00 43.88 72 GLU A O 1
#

Solvent-accessible surface area (backbone atoms only — not comparable to full-atom values): 4307 Å² total; per-residue (Å²): 106,83,50,44,29,71,40,39,45,58,50,100,89,51,52,40,34,28,45,81,89,41,82,42,47,68,67,34,76,41,92,91,64,30,30,30,71,45,75,37,63,61,32,35,32,36,32,40,93,93,49,76,46,76,27,39,46,78,37,65,29,66,82,62,94,71,92,79,81,88,83,136

Radius of gyration: 11.63 Å; Cα contacts (8 Å, |Δi|>4): 147; chains: 1; bounding box: 29×28×25 Å